Protein AF-A0A5S5CXB6-F1 (afdb_monomer)

Structure (mmCIF, N/CA/C/O backbone):
data_AF-A0A5S5CXB6-F1
#
_entry.id   AF-A0A5S5CXB6-F1
#
loop_
_atom_site.group_PDB
_atom_site.id
_atom_site.type_symbol
_atom_site.label_atom_id
_atom_site.label_alt_id
_atom_site.label_comp_id
_atom_site.label_asym_id
_atom_site.label_entity_id
_atom_site.label_seq_id
_atom_site.pdbx_PDB_ins_code
_atom_site.Cartn_x
_atom_site.Cartn_y
_atom_site.Cartn_z
_atom_site.occupancy
_atom_site.B_iso_or_equiv
_atom_site.auth_seq_id
_atom_site.auth_comp_id
_atom_site.auth_asym_id
_atom_site.auth_atom_id
_atom_site.pdbx_PDB_model_num
ATOM 1 N N . MET A 1 1 ? -8.750 10.973 7.825 1.00 84.69 1 MET A N 1
ATOM 2 C CA . MET A 1 1 ? -9.482 10.309 6.726 1.00 84.69 1 MET A CA 1
ATOM 3 C C . MET A 1 1 ? -8.942 8.897 6.580 1.00 84.69 1 MET A C 1
ATOM 5 O O . MET A 1 1 ? -7.727 8.745 6.601 1.00 84.69 1 MET A O 1
ATOM 9 N N . THR A 1 2 ? -9.811 7.892 6.481 1.00 90.56 2 THR A N 1
ATOM 10 C CA . THR A 1 2 ? -9.432 6.475 6.324 1.00 90.56 2 THR A CA 1
ATOM 11 C C . THR A 1 2 ? -9.547 6.021 4.868 1.00 90.56 2 THR A C 1
ATOM 13 O O . THR A 1 2 ? -10.128 6.719 4.033 1.00 90.56 2 THR A O 1
ATOM 16 N N . LEU A 1 3 ? -9.003 4.846 4.547 1.00 92.12 3 LEU A N 1
ATOM 17 C CA . LEU A 1 3 ? -9.086 4.279 3.194 1.00 92.12 3 LEU A CA 1
ATOM 18 C C . LEU A 1 3 ? -10.525 3.919 2.793 1.00 92.12 3 LEU A C 1
ATOM 20 O O . LEU A 1 3 ? -10.905 4.100 1.639 1.00 92.12 3 LEU A O 1
ATOM 24 N N . GLU A 1 4 ? -11.346 3.472 3.743 1.00 89.75 4 GLU A N 1
ATOM 25 C CA . GLU A 1 4 ? -12.762 3.155 3.521 1.00 89.75 4 GLU A CA 1
ATOM 26 C C . GLU A 1 4 ? -13.566 4.398 3.148 1.00 89.75 4 GLU A C 1
ATOM 28 O O . GLU A 1 4 ? -14.440 4.332 2.289 1.00 89.75 4 GLU A O 1
ATOM 33 N N . GLN A 1 5 ? -13.241 5.544 3.754 1.00 89.50 5 GLN A N 1
ATOM 34 C CA . GLN A 1 5 ? -13.893 6.818 3.447 1.00 89.50 5 GLN A CA 1
ATOM 35 C C . GLN A 1 5 ? -13.588 7.304 2.024 1.00 89.50 5 GLN A C 1
ATOM 37 O O . GLN A 1 5 ? -14.384 8.047 1.457 1.00 89.50 5 GLN A O 1
ATOM 42 N N . LEU A 1 6 ? -12.456 6.891 1.445 1.00 87.81 6 LEU A N 1
ATOM 43 C CA . LEU A 1 6 ? -12.083 7.232 0.072 1.00 87.81 6 LEU A CA 1
ATOM 44 C C . LEU A 1 6 ? -12.787 6.358 -0.979 1.00 87.81 6 LEU A C 1
ATOM 46 O O . LEU A 1 6 ? -12.894 6.780 -2.127 1.00 87.81 6 LEU A O 1
ATOM 50 N N . GLY A 1 7 ? -13.253 5.155 -0.622 1.00 87.88 7 GLY A N 1
ATOM 51 C CA . GLY A 1 7 ? -14.009 4.282 -1.533 1.00 87.88 7 GLY A CA 1
ATOM 52 C C . GLY A 1 7 ? -13.240 3.831 -2.785 1.00 87.88 7 GLY A C 1
ATOM 53 O O . GLY A 1 7 ? -13.848 3.589 -3.824 1.00 87.88 7 GLY A O 1
ATOM 54 N N . LEU A 1 8 ? -11.907 3.742 -2.710 1.00 87.75 8 LEU A N 1
ATOM 55 C CA . LEU A 1 8 ? -11.029 3.514 -3.872 1.00 87.75 8 LEU A CA 1
ATOM 56 C C . LEU A 1 8 ? -10.942 2.049 -4.320 1.00 87.75 8 LEU A C 1
ATOM 58 O O . LEU A 1 8 ? -10.452 1.773 -5.414 1.00 87.75 8 LEU 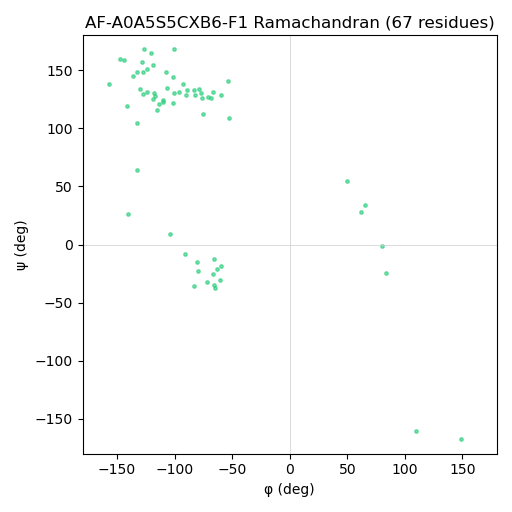A O 1
ATOM 62 N N . GLY A 1 9 ? -11.385 1.115 -3.479 1.00 88.94 9 GLY A N 1
ATOM 63 C CA . GLY A 1 9 ? -11.268 -0.315 -3.730 1.00 88.94 9 GLY A CA 1
ATOM 64 C C . GLY A 1 9 ? -11.117 -1.129 -2.444 1.00 88.94 9 GLY A C 1
ATOM 65 O O . GLY A 1 9 ? -11.363 -0.616 -1.349 1.00 88.94 9 GLY A O 1
ATOM 66 N N . PRO A 1 10 ? -10.739 -2.413 -2.564 1.00 93.25 10 PRO A N 1
ATOM 67 C CA . PRO A 1 10 ? -10.529 -3.277 -1.414 1.00 93.25 10 PRO A CA 1
ATOM 68 C C . PRO A 1 10 ? -9.325 -2.808 -0.594 1.00 93.25 10 PRO A C 1
ATOM 70 O O . PRO A 1 10 ? -8.232 -2.591 -1.121 1.00 93.25 10 PRO A O 1
ATOM 73 N N . VAL A 1 11 ? -9.527 -2.705 0.718 1.00 95.56 11 VAL A N 1
ATOM 74 C CA . VAL A 1 11 ? -8.445 -2.457 1.668 1.00 95.56 11 VAL A CA 1
ATOM 75 C C . VAL A 1 11 ? -7.767 -3.788 1.992 1.00 95.56 11 VAL A C 1
ATOM 77 O O . VAL A 1 11 ? -8.425 -4.790 2.274 1.00 95.56 11 VAL A O 1
ATOM 80 N N . VAL A 1 12 ? -6.441 -3.794 1.946 1.00 96.06 12 VAL A N 1
ATOM 81 C CA . VAL A 1 12 ? -5.587 -4.927 2.303 1.00 96.06 12 VAL A CA 1
ATOM 82 C C . VAL A 1 12 ? -4.681 -4.557 3.467 1.00 96.06 12 VAL A C 1
ATOM 84 O O . VAL A 1 12 ? -4.341 -3.390 3.663 1.00 96.06 12 VAL A O 1
ATOM 87 N N . ILE A 1 13 ? -4.263 -5.561 4.227 1.00 96.50 13 ILE A N 1
ATOM 88 C CA . ILE A 1 13 ? -3.143 -5.461 5.155 1.00 96.50 13 ILE A CA 1
ATOM 89 C C . ILE A 1 13 ? -1.901 -5.992 4.444 1.00 96.50 13 ILE A C 1
ATOM 91 O O . ILE A 1 13 ? -1.933 -7.068 3.845 1.00 96.50 13 ILE A O 1
ATOM 95 N N . ILE A 1 14 ? -0.814 -5.228 4.504 1.00 96.69 14 ILE A N 1
ATOM 96 C CA . ILE A 1 14 ? 0.498 -5.598 3.974 1.00 96.69 14 ILE A CA 1
ATOM 97 C C . ILE A 1 14 ? 1.453 -5.704 5.164 1.00 96.69 14 ILE A C 1
ATOM 99 O O . ILE A 1 14 ? 1.724 -4.716 5.849 1.00 96.69 14 ILE A O 1
ATOM 103 N N . GLU A 1 15 ? 1.963 -6.906 5.422 1.00 97.06 15 GLU A N 1
ATOM 104 C CA . GLU A 1 15 ? 2.844 -7.154 6.570 1.00 97.06 15 GLU A CA 1
ATOM 105 C C . GLU A 1 15 ? 4.233 -6.527 6.366 1.00 97.06 15 GLU A C 1
ATOM 107 O O . GLU A 1 15 ? 4.844 -6.056 7.325 1.00 97.06 15 GLU A O 1
ATOM 112 N N . SER A 1 16 ? 4.714 -6.452 5.120 1.00 96.75 16 SER A N 1
ATOM 113 C CA . SER A 1 16 ? 5.976 -5.789 4.771 1.00 96.75 16 SER A CA 1
ATOM 114 C C . SER A 1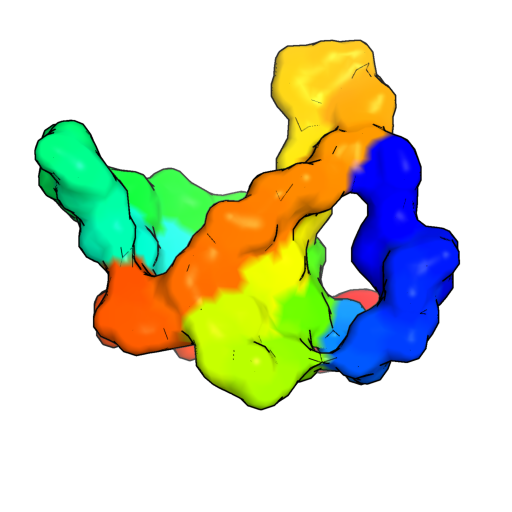 16 ? 5.866 -5.027 3.454 1.00 96.75 16 SER A C 1
ATOM 116 O O . SER A 1 16 ? 5.637 -5.627 2.406 1.00 96.75 16 SER A O 1
ATOM 118 N N . LEU A 1 17 ? 6.074 -3.713 3.494 1.00 96.44 17 LEU A N 1
ATOM 119 C CA . LEU A 1 17 ? 6.103 -2.846 2.321 1.00 96.44 17 LEU A CA 1
ATOM 120 C C . LEU A 1 17 ? 7.483 -2.191 2.186 1.00 96.44 17 LEU A C 1
ATOM 122 O O . LEU A 1 17 ? 7.990 -1.603 3.141 1.00 96.44 17 LEU A O 1
ATOM 126 N N . GLN A 1 18 ? 8.065 -2.258 0.990 1.00 97.12 18 GLN A N 1
ATOM 127 C CA . GLN A 1 18 ? 9.265 -1.515 0.613 1.00 97.12 18 GLN A CA 1
ATOM 128 C C . GLN A 1 18 ? 8.927 -0.561 -0.528 1.00 97.12 18 GLN A C 1
ATOM 130 O O . GLN A 1 18 ? 8.370 -0.973 -1.549 1.00 97.12 18 GLN A O 1
ATOM 135 N N . VAL A 1 19 ? 9.265 0.712 -0.351 1.00 96.38 19 VAL A N 1
ATOM 136 C CA . VAL A 1 19 ? 8.983 1.780 -1.312 1.00 96.38 19 VAL A CA 1
ATOM 137 C C . VAL A 1 19 ? 10.254 2.568 -1.574 1.00 96.38 19 VAL A C 1
ATOM 139 O O . VAL A 1 19 ? 10.945 2.958 -0.635 1.00 96.38 19 VAL A O 1
ATOM 142 N N . ASP A 1 20 ? 10.538 2.840 -2.839 1.00 96.69 20 ASP A N 1
ATOM 143 C CA . ASP A 1 20 ? 11.562 3.792 -3.240 1.00 96.69 20 ASP A CA 1
ATOM 144 C C . ASP A 1 20 ? 11.060 5.233 -3.054 1.00 96.69 20 ASP A C 1
ATOM 146 O O . ASP A 1 20 ? 9.988 5.618 -3.527 1.00 96.69 20 ASP A O 1
ATOM 150 N N . THR A 1 21 ? 11.813 6.053 -2.334 1.00 88.69 21 THR A N 1
ATOM 151 C CA . THR A 1 21 ? 11.482 7.454 -2.057 1.00 88.69 21 THR A CA 1
ATOM 152 C C . THR A 1 21 ? 12.580 8.360 -2.592 1.00 88.69 21 THR A C 1
ATOM 154 O O . THR A 1 21 ? 13.700 7.933 -2.850 1.00 88.69 21 THR A O 1
ATOM 157 N N . THR A 1 22 ? 12.299 9.658 -2.700 1.00 85.81 22 THR A N 1
ATOM 158 C CA . THR A 1 22 ? 13.313 10.645 -3.112 1.00 85.81 22 THR A CA 1
ATOM 159 C C . THR A 1 22 ? 14.525 10.695 -2.174 1.00 85.81 22 THR A C 1
ATOM 161 O O . THR A 1 22 ? 15.571 11.199 -2.562 1.00 85.81 22 THR A O 1
ATOM 164 N N . SER A 1 23 ? 14.388 10.181 -0.951 1.00 88.75 23 SER A N 1
ATOM 165 C CA . SER A 1 23 ? 15.425 10.100 0.081 1.00 88.75 23 SER A CA 1
ATOM 166 C C . SER A 1 23 ? 16.012 8.688 0.259 1.00 88.75 23 SER A C 1
ATOM 168 O O . SER A 1 23 ? 16.754 8.461 1.211 1.00 88.75 23 SER A O 1
ATOM 170 N N . GLY A 1 24 ? 15.682 7.737 -0.623 1.00 92.00 24 GLY A N 1
ATOM 171 C CA . GLY A 1 24 ? 16.095 6.330 -0.539 1.00 92.00 24 GLY A CA 1
ATOM 172 C C . GLY A 1 24 ? 14.943 5.379 -0.208 1.00 92.00 24 GLY A C 1
ATOM 173 O O . GLY A 1 24 ? 13.774 5.710 -0.380 1.00 92.00 24 GLY A O 1
ATOM 174 N N .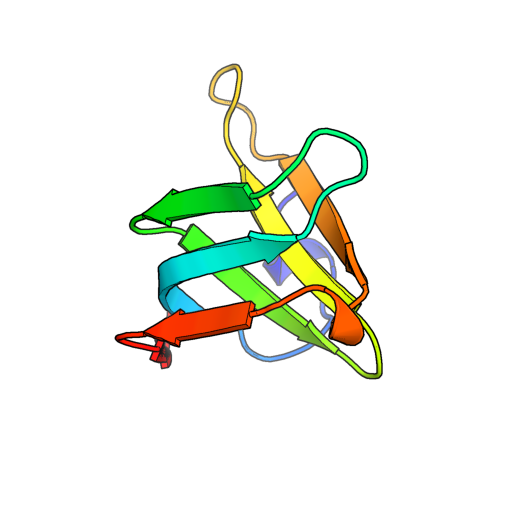 MET A 1 25 ? 15.242 4.178 0.278 1.00 95.12 25 MET A N 1
ATOM 175 C CA . MET A 1 25 ? 14.223 3.155 0.527 1.00 95.12 25 MET A CA 1
ATOM 176 C C . MET A 1 25 ? 13.509 3.362 1.871 1.00 95.12 25 MET A C 1
ATOM 178 O O . MET A 1 25 ? 14.150 3.432 2.918 1.00 95.12 25 MET A O 1
ATOM 182 N N . ARG A 1 26 ? 12.172 3.377 1.856 1.00 93.56 26 ARG A N 1
ATOM 183 C CA . ARG A 1 26 ? 11.333 3.311 3.059 1.00 93.56 26 ARG A CA 1
ATOM 184 C C . ARG A 1 26 ? 10.795 1.900 3.249 1.00 93.56 26 ARG A C 1
ATOM 186 O O . ARG A 1 26 ? 10.189 1.334 2.341 1.00 93.56 26 ARG A O 1
ATOM 193 N N . MET A 1 27 ? 10.954 1.378 4.461 1.00 93.88 27 MET A N 1
ATOM 194 C CA . MET A 1 27 ? 10.323 0.137 4.897 1.00 93.88 27 MET A CA 1
ATOM 195 C C . MET A 1 27 ? 9.182 0.444 5.861 1.00 93.88 27 MET A C 1
ATOM 197 O O . MET A 1 27 ? 9.322 1.256 6.775 1.00 93.88 27 MET A O 1
ATOM 201 N N . SER A 1 28 ? 8.047 -0.212 5.662 1.00 92.75 28 SER A N 1
ATOM 202 C CA . SER A 1 28 ? 6.895 -0.141 6.557 1.00 92.75 28 SER A CA 1
ATOM 203 C C . SER A 1 28 ? 6.394 -1.550 6.842 1.00 92.75 28 SER A C 1
ATOM 205 O O . SER A 1 28 ? 6.537 -2.449 6.013 1.00 92.75 28 SER A O 1
ATOM 207 N N . SER A 1 29 ? 5.841 -1.754 8.032 1.00 93.50 29 SER A N 1
ATOM 208 C CA . SER A 1 29 ? 5.291 -3.042 8.450 1.00 93.50 29 SER A CA 1
ATOM 209 C C . SER A 1 29 ? 3.869 -2.864 8.948 1.00 93.50 29 SER A C 1
ATOM 211 O O . SER A 1 29 ? 3.528 -1.801 9.466 1.00 93.50 29 SER A O 1
ATOM 213 N N . HIS A 1 30 ? 3.057 -3.901 8.751 1.00 93.56 30 HIS A N 1
ATOM 214 C CA . HIS A 1 30 ? 1.671 -3.963 9.208 1.00 93.56 30 HIS A CA 1
ATOM 215 C C . HIS A 1 30 ? 0.837 -2.725 8.827 1.00 93.56 30 HIS A C 1
ATOM 217 O O . HIS A 1 30 ? 0.244 -2.048 9.667 1.00 93.56 30 HIS A O 1
ATOM 223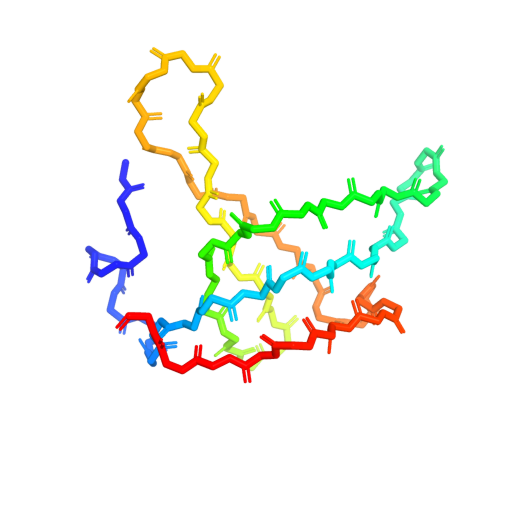 N N . ILE A 1 31 ? 0.822 -2.406 7.534 1.00 93.81 31 ILE A N 1
ATOM 224 C CA . ILE A 1 31 ? 0.119 -1.237 6.997 1.00 93.81 31 ILE A CA 1
ATOM 225 C C . ILE A 1 31 ? -1.209 -1.636 6.358 1.00 93.81 31 ILE A C 1
ATOM 227 O O . ILE A 1 31 ? -1.312 -2.673 5.701 1.00 93.81 31 ILE A O 1
ATOM 231 N N . ARG A 1 32 ? -2.220 -0.777 6.505 1.00 95.50 32 ARG A N 1
ATOM 232 C CA . ARG A 1 32 ? -3.459 -0.873 5.726 1.00 95.50 32 ARG A CA 1
ATOM 233 C C . ARG A 1 32 ? -3.277 -0.076 4.447 1.00 95.50 32 ARG A C 1
ATOM 235 O O . ARG A 1 32 ? -2.800 1.060 4.498 1.00 95.50 32 ARG A O 1
ATOM 242 N N . ALA A 1 33 ? -3.643 -0.653 3.314 1.00 95.81 33 ALA A N 1
ATOM 243 C CA . ALA A 1 33 ? -3.483 -0.002 2.030 1.00 95.81 33 ALA A CA 1
ATOM 244 C C . ALA A 1 33 ? -4.577 -0.365 1.028 1.00 95.81 33 ALA A C 1
ATOM 246 O O . ALA A 1 33 ? -5.234 -1.391 1.146 1.00 95.81 33 ALA A O 1
ATOM 247 N N . CYS A 1 34 ? -4.747 0.478 0.018 1.00 96.31 34 CYS A N 1
ATOM 248 C CA . CYS A 1 34 ? -5.570 0.217 -1.153 1.00 96.31 34 CYS A CA 1
ATOM 249 C C . CYS A 1 34 ? -4.725 0.458 -2.405 1.00 96.31 34 CYS A C 1
ATOM 251 O O . CYS A 1 34 ? -4.097 1.511 -2.542 1.00 96.31 34 CYS A O 1
ATOM 253 N N . PHE A 1 35 ? -4.720 -0.503 -3.328 1.00 92.94 35 PHE A N 1
ATOM 254 C CA . PHE A 1 35 ? -4.134 -0.317 -4.653 1.00 92.94 35 PHE A CA 1
ATOM 255 C C . PHE A 1 35 ? -5.207 0.207 -5.607 1.00 92.94 35 PHE A C 1
ATOM 257 O O . PHE A 1 35 ? -6.282 -0.379 -5.716 1.00 92.94 35 PHE A O 1
ATOM 264 N N . ALA A 1 36 ? -4.903 1.291 -6.312 1.00 92.56 36 ALA A N 1
ATOM 265 C CA . ALA A 1 36 ? -5.709 1.817 -7.408 1.00 92.56 36 ALA A CA 1
ATOM 266 C C . ALA A 1 36 ? -4.820 1.989 -8.656 1.00 92.56 36 ALA A C 1
ATOM 268 O O . ALA A 1 36 ? -3.593 1.898 -8.549 1.00 92.56 36 ALA A O 1
ATOM 269 N N . PRO A 1 37 ? -5.386 2.238 -9.851 1.00 94.12 37 PRO A N 1
ATOM 270 C CA . PRO A 1 37 ? -4.599 2.368 -11.077 1.00 94.12 37 PRO A CA 1
ATOM 271 C C . PRO A 1 37 ? -3.460 3.393 -10.946 1.00 94.12 37 PRO A C 1
ATOM 273 O O . PRO A 1 37 ? -3.695 4.596 -10.882 1.00 94.12 37 PRO A O 1
ATOM 276 N N . GLY A 1 38 ? -2.216 2.904 -10.896 1.00 95.00 38 GLY A N 1
ATOM 277 C CA . GLY A 1 38 ? -1.007 3.726 -10.781 1.00 95.00 38 GLY A CA 1
ATOM 278 C C . GLY A 1 38 ? -0.664 4.230 -9.373 1.00 95.00 38 GLY A C 1
ATOM 279 O O . GLY A 1 38 ? 0.384 4.857 -9.212 1.00 95.00 38 GLY A O 1
ATOM 280 N N . TRP A 1 39 ? -1.472 3.926 -8.353 1.00 96.19 39 TRP A N 1
ATOM 281 C CA . TRP A 1 39 ? -1.337 4.492 -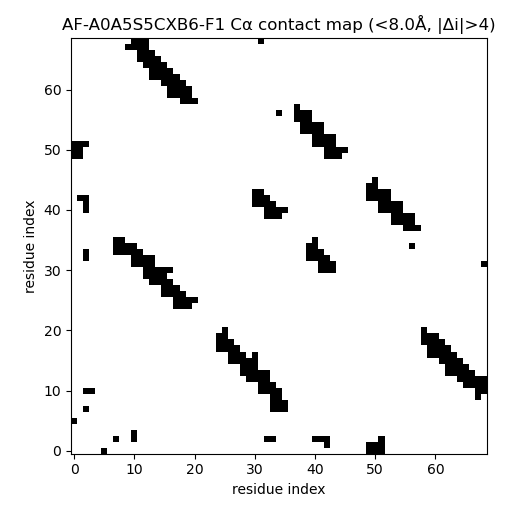7.008 1.00 96.19 39 TRP A CA 1
ATOM 282 C C . TRP A 1 39 ? -1.502 3.447 -5.901 1.00 96.19 39 TRP A C 1
ATOM 284 O O . TRP A 1 39 ? -2.317 2.531 -5.983 1.00 96.19 39 TRP A O 1
ATOM 294 N N . LEU A 1 40 ? -0.746 3.631 -4.828 1.00 95.88 40 LEU A N 1
ATOM 295 C CA . LEU A 1 40 ? -0.884 2.954 -3.550 1.00 95.88 40 LEU A CA 1
ATOM 296 C C . LEU A 1 40 ? -1.303 3.997 -2.512 1.00 95.88 40 LEU A C 1
ATOM 298 O O . LEU A 1 40 ? -0.586 4.967 -2.274 1.00 95.88 40 LEU A O 1
ATOM 302 N N . TYR A 1 41 ? -2.450 3.781 -1.885 1.00 96.12 41 TYR A N 1
ATOM 303 C CA . TYR A 1 41 ? -2.945 4.592 -0.780 1.00 96.12 41 TYR A CA 1
ATOM 304 C C . TYR A 1 41 ? -2.664 3.841 0.511 1.00 96.12 41 TYR A C 1
ATOM 306 O O . TYR A 1 41 ? -3.112 2.710 0.655 1.00 96.12 41 TYR A O 1
ATOM 314 N N . MET A 1 42 ? -1.925 4.441 1.434 1.00 95.00 42 MET A N 1
ATOM 315 C CA . MET A 1 42 ? -1.489 3.814 2.679 1.00 95.00 42 MET A CA 1
ATOM 316 C C . MET A 1 42 ? -2.045 4.588 3.871 1.00 95.00 42 MET A C 1
ATOM 318 O O . MET A 1 42 ? -1.819 5.790 3.984 1.00 95.00 42 MET A O 1
ATOM 322 N N . GLU A 1 43 ? -2.752 3.912 4.773 1.00 93.81 43 GLU A N 1
ATOM 323 C CA . GLU A 1 43 ? -3.204 4.521 6.024 1.00 93.81 43 GLU A CA 1
ATOM 324 C C . GLU A 1 43 ? -2.038 4.606 7.018 1.00 93.81 43 GLU A C 1
ATOM 326 O O . GLU A 1 43 ? -1.342 3.623 7.278 1.00 93.81 43 GLU A O 1
ATOM 331 N N . THR A 1 44 ? -1.841 5.784 7.598 1.00 89.19 44 THR A N 1
ATOM 332 C CA . THR A 1 44 ? -0.844 6.083 8.627 1.00 89.19 44 THR A CA 1
ATOM 333 C C . THR A 1 44 ? -1.514 6.775 9.815 1.00 89.19 44 THR A C 1
ATOM 335 O O . THR A 1 44 ? -2.592 7.351 9.680 1.00 89.19 44 THR A O 1
ATOM 338 N N . ARG A 1 45 ? -0.907 6.698 11.009 1.00 86.69 45 ARG A N 1
ATOM 339 C CA . ARG A 1 45 ? -1.425 7.336 12.239 1.00 86.69 45 ARG A CA 1
ATOM 340 C C . ARG A 1 45 ? -0.333 8.095 12.996 1.00 86.69 45 ARG A C 1
ATOM 342 O O . ARG A 1 45 ? 0.012 7.713 14.112 1.00 86.69 45 ARG A O 1
ATOM 349 N N . PRO A 1 46 ? 0.242 9.157 12.412 1.00 73.69 46 PRO A N 1
ATOM 350 C CA . PRO A 1 46 ? 1.369 9.870 13.013 1.00 73.69 46 PRO A CA 1
ATOM 351 C C . PRO A 1 46 ? 1.041 10.531 14.365 1.00 73.69 46 PRO A C 1
ATOM 353 O O . PRO A 1 46 ? 1.955 10.795 15.139 1.00 73.69 46 PRO A O 1
ATOM 356 N N . GLN A 1 47 ? -0.237 10.791 14.670 1.00 80.81 47 GLN A N 1
ATOM 357 C CA . GLN A 1 47 ? -0.686 11.438 15.918 1.00 80.81 47 GLN A CA 1
ATOM 358 C C . GLN A 1 47 ? -1.978 10.808 16.475 1.00 80.81 47 GLN A C 1
ATOM 360 O O . GLN A 1 47 ? -2.773 11.473 17.129 1.00 80.81 47 GLN A O 1
ATOM 365 N N . GLY A 1 48 ? -2.231 9.531 16.168 1.00 81.62 48 GLY A N 1
ATOM 366 C CA . GLY A 1 48 ? -3.474 8.834 16.536 1.00 81.62 48 GLY A CA 1
ATOM 367 C C . GLY A 1 48 ? -4.643 9.069 15.573 1.00 81.62 48 GLY A C 1
ATOM 368 O O . GLY A 1 48 ? -5.486 8.187 15.427 1.00 81.62 48 GLY A O 1
ATOM 369 N N . GLU A 1 49 ? -4.641 10.183 14.840 1.00 85.81 49 GLU A N 1
ATOM 370 C CA . GLU A 1 49 ? -5.598 10.441 13.762 1.00 85.81 49 GLU A CA 1
ATOM 371 C C . GLU A 1 49 ? -5.212 9.695 12.472 1.00 85.81 49 GLU A C 1
ATOM 373 O O . GLU A 1 49 ? -4.044 9.739 12.066 1.00 85.81 49 GLU A O 1
ATOM 378 N N . PRO A 1 50 ? -6.162 9.016 11.800 1.00 85.69 50 PRO A N 1
ATOM 379 C CA . PRO A 1 50 ? -5.895 8.329 10.545 1.00 85.69 50 PRO A CA 1
ATOM 380 C C . PRO A 1 50 ? -5.677 9.326 9.406 1.00 85.69 50 PRO A C 1
ATOM 382 O O . PRO A 1 50 ? -6.522 10.181 9.117 1.00 85.69 50 PRO A O 1
ATOM 385 N N . THR A 1 51 ? -4.554 9.174 8.718 1.00 91.31 51 THR A N 1
ATOM 386 C CA . THR A 1 51 ? -4.186 9.916 7.512 1.00 91.31 51 THR A CA 1
ATOM 387 C C . THR A 1 51 ? -3.887 8.950 6.375 1.00 91.31 51 THR A C 1
ATOM 389 O O . THR A 1 51 ? 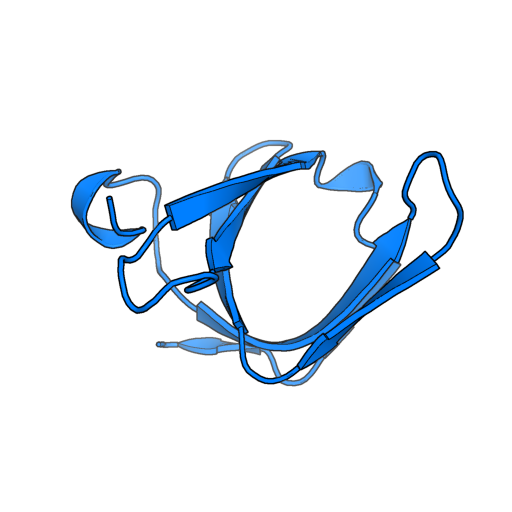-3.445 7.833 6.616 1.00 91.31 51 THR A O 1
ATOM 392 N N . VAL A 1 52 ? -4.108 9.371 5.129 1.00 93.38 52 VAL A N 1
ATOM 393 C CA . VAL A 1 52 ? -3.772 8.563 3.949 1.00 93.38 52 VAL A CA 1
ATOM 394 C C . VAL A 1 52 ? -2.598 9.201 3.228 1.00 93.38 52 VAL A C 1
ATOM 396 O O . VAL A 1 52 ? -2.660 10.357 2.816 1.00 93.38 52 VAL A O 1
ATOM 399 N N . GLU A 1 53 ? -1.531 8.432 3.073 1.00 93.44 53 GLU A N 1
ATOM 400 C CA . GLU A 1 53 ? -0.401 8.768 2.224 1.00 93.44 53 GLU A CA 1
ATOM 401 C C . GLU A 1 53 ? -0.606 8.163 0.832 1.00 93.44 53 GLU A C 1
ATOM 403 O O . GLU A 1 53 ? -1.030 7.014 0.704 1.00 93.44 53 GLU A O 1
ATOM 408 N N . VAL A 1 54 ? -0.294 8.927 -0.214 1.00 94.75 54 VAL A N 1
ATOM 409 C CA . VAL A 1 54 ? -0.434 8.489 -1.606 1.00 94.75 54 VAL A CA 1
ATOM 410 C C . VAL A 1 54 ? 0.944 8.299 -2.217 1.00 94.75 54 VAL A C 1
ATOM 412 O O . VAL A 1 54 ? 1.770 9.210 -2.226 1.00 94.75 54 VAL A O 1
ATOM 415 N N . ILE A 1 55 ? 1.185 7.105 -2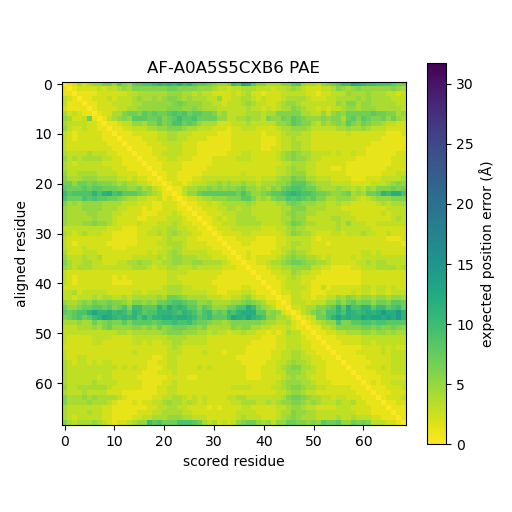.742 1.00 94.75 55 ILE A N 1
ATOM 416 C CA . ILE A 1 55 ? 2.472 6.672 -3.274 1.00 94.75 55 ILE A CA 1
ATOM 417 C C . ILE A 1 55 ? 2.254 6.216 -4.720 1.00 94.75 55 ILE A C 1
ATOM 419 O O . ILE A 1 55 ? 1.354 5.415 -4.971 1.00 94.75 55 ILE A O 1
ATOM 423 N N . PRO A 1 56 ? 3.056 6.666 -5.697 1.00 96.44 56 PRO A N 1
ATOM 424 C CA . PRO A 1 56 ? 3.006 6.098 -7.039 1.00 96.44 56 PRO A CA 1
ATOM 425 C C . PRO A 1 56 ? 3.321 4.597 -7.004 1.00 96.44 56 PRO A C 1
ATOM 427 O O . PRO A 1 56 ? 4.350 4.193 -6.463 1.00 96.44 56 PRO A O 1
ATOM 430 N N . ALA A 1 57 ? 2.480 3.761 -7.613 1.00 95.50 57 ALA A N 1
ATOM 431 C CA . ALA A 1 57 ? 2.624 2.304 -7.539 1.00 95.50 57 ALA A CA 1
ATOM 432 C C . ALA A 1 57 ? 3.964 1.804 -8.112 1.00 95.50 57 ALA A C 1
ATOM 434 O O . ALA A 1 57 ? 4.520 0.837 -7.603 1.00 95.50 57 ALA A O 1
ATOM 435 N N . HIS A 1 58 ? 4.532 2.500 -9.105 1.00 95.62 58 HIS A N 1
ATOM 436 C CA . HIS A 1 58 ? 5.843 2.165 -9.683 1.00 95.62 58 HIS A CA 1
ATOM 437 C C . HIS A 1 58 ? 7.017 2.329 -8.705 1.00 95.62 58 HIS A C 1
ATOM 439 O O . HIS A 1 58 ? 8.122 1.894 -9.007 1.00 95.62 58 HIS A O 1
ATOM 445 N N . ARG A 1 59 ? 6.800 2.977 -7.554 1.00 96.06 59 ARG A N 1
ATOM 446 C CA . ARG A 1 59 ? 7.799 3.103 -6.489 1.00 96.06 59 ARG A CA 1
ATOM 447 C C . ARG A 1 59 ? 7.721 1.977 -5.466 1.00 96.06 59 ARG A C 1
ATOM 449 O O . ARG A 1 59 ? 8.582 1.894 -4.599 1.00 96.06 59 ARG A O 1
ATOM 456 N N . VAL A 1 60 ? 6.703 1.121 -5.524 1.00 96.31 60 VAL A N 1
ATOM 457 C CA . VAL A 1 60 ? 6.608 -0.044 -4.640 1.00 96.31 60 VAL A CA 1
ATOM 458 C C . VAL A 1 60 ? 7.590 -1.098 -5.135 1.00 96.31 60 VAL A C 1
ATOM 460 O O . VAL A 1 60 ? 7.408 -1.673 -6.204 1.00 96.31 60 VAL A O 1
ATOM 463 N N . LEU A 1 61 ? 8.631 -1.349 -4.347 1.00 96.94 61 LEU A N 1
ATOM 464 C CA . LEU A 1 61 ? 9.658 -2.344 -4.650 1.00 96.94 61 LEU A CA 1
ATOM 465 C C . LEU A 1 61 ? 9.212 -3.747 -4.227 1.00 96.94 61 LEU A C 1
ATOM 467 O O . LEU A 1 61 ? 9.517 -4.730 -4.896 1.00 96.94 61 LEU A O 1
ATOM 471 N N . HIS A 1 62 ? 8.483 -3.843 -3.111 1.00 95.81 62 HIS A N 1
ATOM 472 C CA . HIS A 1 62 ? 7.998 -5.107 -2.565 1.00 95.81 62 HIS A CA 1
ATOM 473 C C . HIS A 1 62 ? 6.773 -4.890 -1.667 1.00 95.81 62 HIS A C 1
ATOM 475 O O . HIS A 1 62 ? 6.761 -3.973 -0.846 1.00 95.81 62 HIS A O 1
ATOM 481 N N . ALA A 1 63 ? 5.775 -5.769 -1.782 1.00 95.75 63 ALA A N 1
ATOM 482 C CA . ALA A 1 63 ? 4.633 -5.867 -0.876 1.00 95.75 63 ALA A CA 1
ATOM 483 C C . ALA A 1 63 ? 4.427 -7.342 -0.492 1.00 95.75 63 A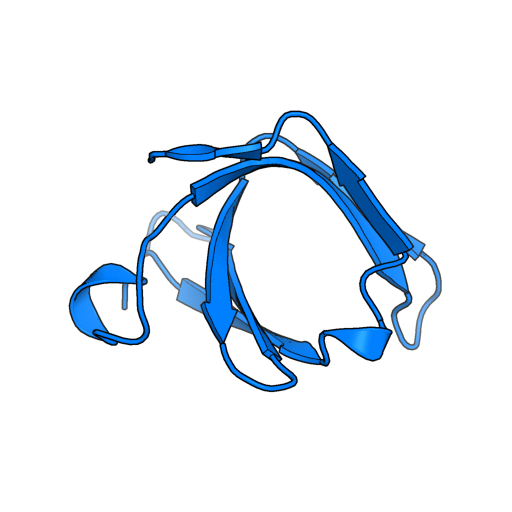LA A C 1
ATOM 485 O O . ALA A 1 63 ? 3.965 -8.146 -1.298 1.00 95.75 63 ALA A O 1
ATOM 486 N N . GLY A 1 64 ? 4.810 -7.701 0.731 1.00 96.56 64 GLY A N 1
ATOM 487 C CA . GLY A 1 64 ? 4.790 -9.067 1.247 1.00 96.56 64 GLY A CA 1
ATOM 488 C C . GLY A 1 64 ? 3.690 -9.292 2.279 1.00 96.56 64 GLY A C 1
ATOM 489 O O . GLY A 1 64 ? 3.339 -8.388 3.040 1.00 96.56 64 GLY A O 1
ATOM 490 N N . GLY A 1 65 ? 3.167 -10.521 2.316 1.00 95.50 65 GLY A N 1
ATOM 491 C CA . GLY A 1 65 ? 2.122 -10.913 3.269 1.00 95.50 65 GLY A CA 1
ATOM 492 C C . GLY A 1 65 ? 0.799 -10.175 3.051 1.00 95.50 65 GLY A C 1
ATOM 493 O O . GLY A 1 65 ? 0.122 -9.846 4.018 1.00 95.50 65 GLY A O 1
ATOM 494 N N . VAL A 1 66 ? 0.457 -9.867 1.797 1.00 96.12 66 VAL A N 1
ATOM 495 C CA . VAL A 1 66 ? -0.775 -9.147 1.454 1.00 96.12 66 VAL A CA 1
ATOM 496 C C . VAL A 1 66 ? -1.991 -10.029 1.733 1.00 96.12 66 VAL A C 1
ATOM 498 O O . VAL A 1 66 ? -2.085 -11.144 1.221 1.00 96.12 66 VAL A O 1
ATOM 501 N N . ARG A 1 67 ? -2.940 -9.517 2.515 1.00 96.44 67 ARG A N 1
ATOM 502 C CA . ARG A 1 67 ? -4.206 -10.190 2.840 1.00 96.44 67 ARG A CA 1
ATOM 503 C C . ARG A 1 67 ? -5.357 -9.185 2.929 1.00 96.44 67 ARG A C 1
ATOM 505 O O . ARG A 1 67 ? -5.092 -8.005 3.148 1.00 96.44 67 ARG A O 1
ATOM 512 N N . PRO A 1 68 ? -6.622 -9.614 2.786 1.00 95.19 68 PRO A N 1
ATOM 513 C CA . PRO A 1 68 ? -7.768 -8.745 3.054 1.00 95.19 68 PRO A CA 1
ATOM 514 C C . PRO A 1 68 ? -7.689 -8.119 4.457 1.00 95.19 68 PRO A C 1
ATOM 516 O O . PRO A 1 68 ? -7.219 -8.778 5.394 1.00 95.19 68 PRO A O 1
ATOM 519 N N . ALA A 1 69 ? -8.084 -6.845 4.565 1.00 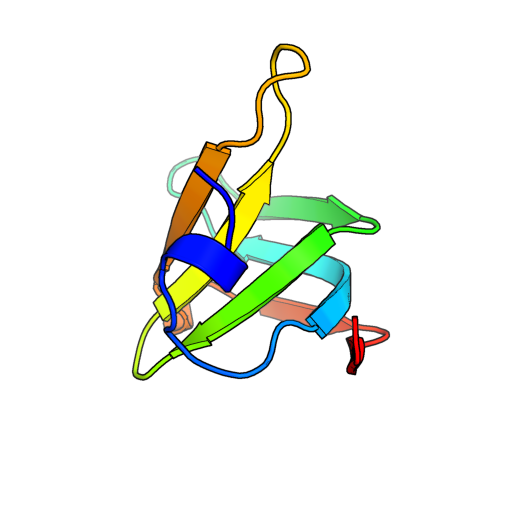87.75 69 ALA A N 1
ATOM 520 C CA . ALA A 1 69 ? -8.093 -6.094 5.822 1.00 87.75 69 ALA A CA 1
ATOM 521 C C . ALA A 1 69 ? -9.282 -6.424 6.728 1.00 87.75 69 ALA A C 1
ATOM 523 O O . ALA A 1 69 ? -10.347 -6.811 6.198 1.00 87.75 69 ALA A O 1
#

Foldseek 3Di:
DDPVVVVQDFKKWFQWWWFQDPVGIDIDGGWIWDDHVQWIWTWDQPPPDTDIDIDGPVRTPDTHPIDGD

Solvent-accessible surface area (backbone atoms only — not comparable to full-atom values): 3959 Å² total; per-residue (Å²): 86,54,67,74,80,66,68,70,61,71,54,26,31,27,48,35,36,34,32,61,47,102,91,44,80,47,78,50,62,73,34,45,32,31,67,45,96,67,32,33,37,33,52,44,56,93,80,78,55,50,36,67,47,81,40,58,40,90,33,54,76,43,76,38,72,69,41,81,99

Secondary structure (DSSP, 8-state):
--HHHHT-S--EEEEEEEEEETTEEEEEEEEEEEEETTEEEEEE-TTSS-EEEEEEGGGEEEEES-EE-

pLDDT: mean 92.69, std 4.57, range [73.69, 97.12]

Organism: NCBI:txid1564164

Sequence (69 aa):
MTLEQLGLGPVVIIESLQVDTTSGMRMSSHIRACFAPGWLYMETRPQGEPTVEVIPAHRVLHAGGVRPA

Radius of gyration: 11.27 Å; Cα contacts (8 Å, |Δi|>4): 153; chains: 1; bounding box: 30×22×28 Å

Nearest PDB structures (foldseek):
  8bdv-assembly1_A  TM=5.617E-01  e=8.956E-01  Staphylococcus aureus
  4bob-assembly1_A  TM=4.693E-01  e=1.621E+00  Borreliella burgdorferi B31
  2m4f-assembly1_A  TM=4.694E-01  e=2.122E+00  Borreliella burgdorferi N40
  5nbq-assembly1_G  TM=4.318E-01  e=3.096E+00  Borreliella burgdorferi
  4xin-assembly1_B  TM=3.787E-01  e=9.103E+00  Mycobacterium avium 104

Mean predicted aligned error: 3.3 Å